Protein AF-A0AAI9PCI3-F1 (afdb_monomer)

Mean predicted aligned error: 3.21 Å

Organism: Pectobacterium carotovorum subsp. carotovorum (NCBI:txid555)

Foldseek 3Di:
DDFPKDADFFWKAFQVRFIWGFGIAGPVQQKTWIHGPPDDDIDIDHNVVCVVGIGTPD

Nearest PDB structures (foldseek):
  1u5i-assembly1_A  TM=7.978E-01  e=7.130E-01  Rattus norvegicus
  1df0-assembly1_A  TM=8.240E-01  e=3.057E+00  Rattus norvegicus
  3zua-assembly1_A  TM=6.400E-01  e=1.434E+00  Escherichia coli
  8dck-assembly1_E  TM=5.897E-01  e=1.136E+00  Escherichia coli CFT073
  7sgr-assembly1_E  TM=5.887E-01  e=1.276E+00  Escherichia coli CFT073

Solvent-accessible surface area (backbone atoms only — not comparable to full-atom values): 3352 Å² total; per-residue (Å²): 138,80,88,46,66,44,81,45,88,42,47,28,29,39,82,88,70,50,64,32,41,33,47,30,36,28,67,78,79,42,30,36,30,28,38,45,82,98,47,95,61,81,41,76,41,51,40,73,60,43,64,72,42,38,46,77,76,115

Secondary structure (DSSP, 8-state):
----EEEEEEEEEETTS-EEEEEEEETTTTEEEEEETT--SPEEEEHHHHHHHEEE--

Radius of gyration: 11.01 Å; Cα contacts (8 Å, |Δi|>4): 113; chains: 1; bounding box: 29×17×28 Å

Structure (mmCIF, N/CA/C/O backbone):
data_AF-A0AAI9PCI3-F1
#
_entry.id   AF-A0AAI9PCI3-F1
#
loop_
_atom_site.group_PDB
_atom_site.id
_atom_site.type_symbol
_atom_site.label_atom_id
_atom_site.label_alt_id
_atom_site.label_comp_id
_atom_site.label_asym_id
_atom_site.label_entity_id
_atom_site.label_seq_id
_atom_site.pdbx_PDB_ins_code
_atom_site.Cartn_x
_atom_site.Cartn_y
_atom_site.Cartn_z
_atom_site.occupancy
_atom_site.B_iso_or_equiv
_atom_site.auth_seq_id
_atom_site.auth_comp_id
_atom_site.auth_asym_id
_atom_site.auth_atom_id
_atom_site.pdbx_PDB_model_num
ATOM 1 N N . MET A 1 1 ? 13.926 -0.608 -20.073 1.00 52.44 1 MET A N 1
ATOM 2 C CA . MET A 1 1 ? 14.051 -1.248 -18.748 1.00 52.44 1 MET A CA 1
ATOM 3 C C . MET A 1 1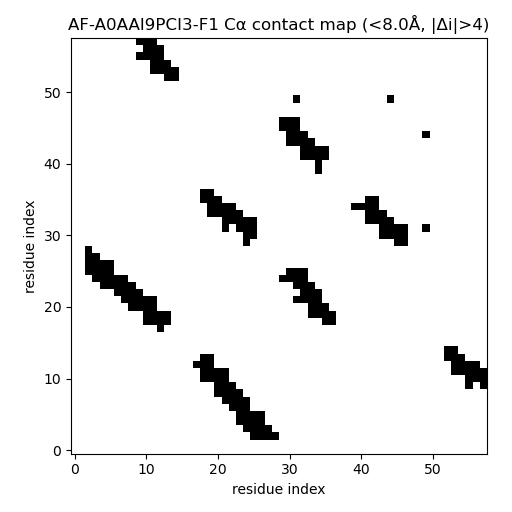 ? 12.631 -1.364 -18.229 1.00 52.44 1 MET A C 1
ATOM 5 O O . MET A 1 1 ? 11.983 -0.333 -18.132 1.00 52.44 1 MET A O 1
ATOM 9 N N . GLY A 1 2 ? 12.085 -2.580 -18.175 1.00 74.44 2 GLY A N 1
ATOM 10 C CA . GLY A 1 2 ? 10.652 -2.811 -17.957 1.00 74.44 2 GLY A CA 1
ATOM 11 C C . GLY A 1 2 ? 10.310 -2.926 -16.477 1.00 74.44 2 GLY A C 1
ATOM 12 O O . GLY A 1 2 ? 11.138 -3.381 -15.692 1.00 74.44 2 GLY A O 1
ATOM 13 N N . GLU A 1 3 ? 9.092 -2.539 -16.118 1.00 76.19 3 GLU A N 1
ATOM 14 C CA . GLU A 1 3 ? 8.572 -2.683 -14.761 1.00 76.19 3 GLU A CA 1
ATOM 15 C C . GLU A 1 3 ? 8.491 -4.173 -14.390 1.00 76.19 3 GLU A C 1
ATOM 17 O O . GLU A 1 3 ? 8.004 -4.995 -15.167 1.00 76.19 3 GLU A O 1
ATOM 22 N N . GLN A 1 4 ? 8.991 -4.536 -13.203 1.00 89.62 4 GLN A N 1
ATOM 23 C CA . GLN A 1 4 ? 8.869 -5.896 -12.672 1.00 89.62 4 GLN A CA 1
ATOM 24 C C . GLN A 1 4 ? 7.786 -5.902 -11.598 1.00 89.62 4 GLN A C 1
ATOM 26 O O . GLN A 1 4 ? 8.076 -5.894 -10.398 1.00 89.62 4 GLN A O 1
ATOM 31 N N . ILE A 1 5 ? 6.536 -5.877 -12.056 1.00 93.25 5 ILE A N 1
ATOM 32 C CA . ILE A 1 5 ? 5.359 -5.879 -11.191 1.00 93.25 5 ILE A CA 1
ATOM 33 C C . ILE A 1 5 ? 5.020 -7.325 -10.838 1.00 93.25 5 ILE A C 1
ATOM 35 O O . ILE A 1 5 ? 4.704 -8.138 -11.702 1.00 93.25 5 ILE A O 1
ATOM 39 N N . ALA A 1 6 ? 5.103 -7.647 -9.551 1.00 95.38 6 ALA A N 1
ATOM 40 C CA . ALA A 1 6 ? 4.528 -8.866 -9.007 1.00 95.38 6 ALA A CA 1
ATOM 41 C C . ALA A 1 6 ? 3.082 -8.584 -8.598 1.00 95.38 6 ALA A C 1
ATOM 43 O O . ALA A 1 6 ? 2.859 -7.700 -7.769 1.00 95.38 6 ALA A O 1
ATOM 44 N N . GLU A 1 7 ? 2.128 -9.335 -9.145 1.00 96.31 7 GLU A N 1
ATOM 45 C CA . GLU A 1 7 ? 0.732 -9.285 -8.709 1.00 96.31 7 GLU A CA 1
ATOM 46 C C . GLU A 1 7 ? 0.601 -9.789 -7.269 1.00 96.31 7 GLU A C 1
ATOM 48 O O . GLU A 1 7 ? 1.262 -10.746 -6.849 1.00 96.31 7 GLU A O 1
ATOM 53 N N . LEU A 1 8 ? -0.238 -9.113 -6.492 1.00 95.75 8 LEU A N 1
ATOM 54 C CA . LEU A 1 8 ? -0.482 -9.403 -5.087 1.00 95.75 8 LEU A CA 1
ATOM 55 C C . LEU A 1 8 ? -1.983 -9.367 -4.802 1.00 95.75 8 LEU A C 1
ATOM 57 O O . LEU A 1 8 ? -2.740 -8.664 -5.453 1.00 95.75 8 LEU A O 1
ATOM 61 N N . ASP A 1 9 ? -2.394 -10.093 -3.769 1.00 96.31 9 ASP A N 1
ATOM 62 C CA . ASP A 1 9 ? -3.720 -9.960 -3.173 1.00 96.31 9 ASP A CA 1
ATOM 63 C C . ASP A 1 9 ? -3.546 -9.847 -1.660 1.00 96.31 9 ASP A C 1
ATOM 65 O O . ASP A 1 9 ? -3.441 -10.841 -0.937 1.00 96.31 9 ASP A O 1
ATOM 69 N N . ARG A 1 10 ? -3.367 -8.613 -1.176 1.00 96.19 10 ARG A N 1
ATOM 70 C CA . ARG A 1 10 ? -3.134 -8.348 0.250 1.00 96.19 10 ARG A CA 1
ATOM 71 C C . ARG A 1 10 ? -3.916 -7.137 0.712 1.00 96.19 10 ARG A C 1
ATOM 73 O O . ARG A 1 10 ? -3.965 -6.119 0.029 1.00 96.19 10 ARG A O 1
ATOM 80 N N . ARG A 1 11 ? -4.462 -7.204 1.922 1.00 97.19 11 ARG A N 1
ATOM 81 C CA . ARG A 1 11 ? -5.147 -6.071 2.548 1.00 97.19 11 ARG A CA 1
ATOM 82 C C . ARG A 1 11 ? -4.237 -5.386 3.559 1.00 97.19 11 ARG A C 1
ATOM 84 O O . ARG A 1 11 ? -3.579 -6.036 4.376 1.00 97.19 11 ARG A O 1
ATOM 91 N N . TYR A 1 12 ? -4.225 -4.063 3.510 1.00 97.75 12 TYR A N 1
ATOM 92 C CA . TYR A 1 12 ? -3.502 -3.211 4.445 1.00 97.75 12 TYR A CA 1
ATOM 93 C C . TYR A 1 12 ? -4.444 -2.163 5.019 1.00 97.75 12 TYR A C 1
ATOM 95 O O . TYR A 1 12 ? -5.407 -1.766 4.375 1.00 97.75 12 TYR A O 1
ATOM 103 N N . ARG A 1 13 ? -4.159 -1.712 6.234 1.00 97.56 13 ARG A N 1
ATOM 104 C CA . ARG A 1 13 ? -4.828 -0.594 6.890 1.00 97.56 13 ARG A CA 1
ATOM 105 C C . ARG A 1 13 ? -3.906 0.616 6.864 1.00 97.56 13 ARG A C 1
ATOM 107 O O . ARG A 1 13 ? -2.756 0.482 7.271 1.00 97.56 13 ARG A O 1
ATOM 114 N N . ASP A 1 14 ? -4.390 1.756 6.386 1.00 95.38 14 ASP A N 1
ATOM 115 C CA . ASP A 1 14 ? -3.648 3.018 6.424 1.00 95.38 14 ASP A CA 1
ATOM 116 C C . ASP A 1 14 ? -3.652 3.648 7.829 1.00 95.38 14 ASP A C 1
ATOM 118 O O . ASP A 1 14 ? -4.348 3.193 8.743 1.00 95.38 14 ASP A O 1
ATOM 122 N N . HIS A 1 15 ? -2.888 4.725 8.013 1.00 92.88 15 HIS A N 1
ATOM 123 C CA . HIS A 1 15 ? -2.787 5.430 9.295 1.00 92.88 15 HIS A CA 1
ATOM 124 C C . HIS A 1 15 ? -4.071 6.170 9.707 1.00 92.88 15 HIS A C 1
ATOM 126 O O . HIS A 1 15 ? -4.169 6.616 10.847 1.00 92.88 15 HIS A O 1
ATOM 132 N N . TYR A 1 16 ? -5.059 6.286 8.815 1.00 93.69 16 TYR A N 1
ATOM 133 C CA . TYR A 1 16 ? -6.404 6.787 9.114 1.00 93.69 16 TYR A CA 1
ATOM 134 C C . TYR A 1 16 ? -7.403 5.659 9.428 1.00 93.69 16 TYR A C 1
ATOM 136 O O . TYR A 1 16 ? -8.575 5.933 9.683 1.00 93.69 16 TYR A O 1
ATOM 144 N N . GLY A 1 17 ? -6.967 4.396 9.410 1.00 94.50 17 GLY A N 1
ATOM 145 C CA . GLY A 1 17 ? -7.804 3.230 9.676 1.00 94.50 17 GLY A CA 1
ATOM 146 C C . GLY A 1 17 ? -8.555 2.676 8.460 1.00 94.50 17 GLY A C 1
ATOM 147 O O . GLY A 1 17 ? -9.309 1.715 8.618 1.00 94.50 17 GLY A O 1
ATOM 148 N N . LYS A 1 18 ? -8.352 3.222 7.256 1.00 95.12 18 LYS A N 1
ATOM 149 C CA . LYS A 1 18 ? -9.009 2.755 6.024 1.00 95.12 18 LYS A CA 1
ATOM 150 C C . LYS A 1 18 ? -8.306 1.525 5.466 1.00 95.12 18 LYS A C 1
ATOM 152 O O . LYS A 1 18 ? -7.081 1.426 5.518 1.00 95.12 18 LYS A O 1
ATOM 157 N N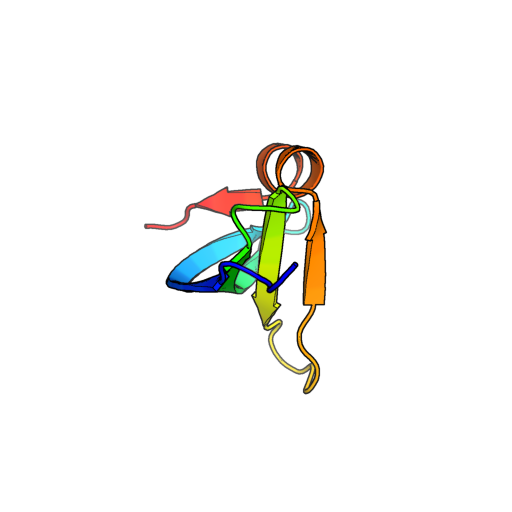 . ILE A 1 19 ? -9.075 0.590 4.912 1.00 96.25 19 ILE A N 1
ATOM 158 C CA . ILE A 1 19 ? -8.524 -0.604 4.267 1.00 96.25 19 ILE A CA 1
ATOM 159 C C . ILE A 1 19 ? -8.223 -0.310 2.799 1.00 96.25 19 ILE A C 1
ATOM 161 O O . ILE A 1 19 ? -9.031 0.282 2.088 1.00 96.25 19 ILE A O 1
ATOM 165 N N . VAL A 1 20 ? -7.053 -0.754 2.353 1.00 97.06 20 VAL A N 1
ATOM 166 C CA . VAL A 1 20 ? -6.622 -0.730 0.959 1.00 97.06 20 VAL A CA 1
ATOM 167 C C . VAL A 1 20 ? -6.272 -2.134 0.493 1.00 97.06 20 VAL A C 1
ATOM 169 O O . VAL A 1 20 ? -5.832 -2.980 1.280 1.00 97.06 20 VAL A O 1
ATOM 172 N N . HIS A 1 21 ? -6.450 -2.371 -0.801 1.00 97.62 21 HIS A N 1
ATOM 173 C CA . HIS A 1 21 ? -6.123 -3.635 -1.448 1.00 97.62 21 HIS A CA 1
ATOM 174 C C . HIS A 1 21 ? -4.854 -3.466 -2.273 1.00 97.62 21 HIS A C 1
ATOM 176 O O . HIS A 1 21 ? -4.860 -2.779 -3.284 1.00 97.62 21 HIS A O 1
ATOM 182 N N . VAL A 1 22 ? -3.747 -4.044 -1.816 1.00 97.88 22 VAL A N 1
ATOM 183 C CA . VAL A 1 22 ? -2.490 -4.071 -2.567 1.00 97.88 22 VAL A CA 1
ATOM 184 C C . VAL A 1 22 ? -2.608 -5.123 -3.657 1.00 97.88 22 VAL A C 1
ATOM 186 O O . VAL A 1 22 ? -2.717 -6.311 -3.345 1.00 97.88 22 VAL A O 1
ATOM 189 N N . VAL A 1 23 ? -2.553 -4.654 -4.902 1.00 97.69 23 VAL A N 1
ATOM 190 C CA . VAL A 1 23 ? -2.700 -5.456 -6.124 1.00 97.69 23 VAL A CA 1
ATOM 191 C C . VAL A 1 23 ? -1.362 -5.726 -6.808 1.00 97.69 23 VAL A C 1
ATOM 193 O O . VAL A 1 23 ? -1.248 -6.649 -7.608 1.00 97.69 23 VAL A O 1
ATOM 196 N N . GLY A 1 24 ? -0.317 -4.964 -6.466 1.00 97.38 24 GLY A N 1
ATOM 197 C CA . GLY A 1 24 ? 0.986 -5.139 -7.090 1.00 97.38 24 GLY A CA 1
ATOM 198 C C . GLY A 1 24 ? 2.161 -4.571 -6.303 1.00 97.38 24 GLY A C 1
ATOM 199 O O . GLY A 1 24 ? 2.022 -3.686 -5.455 1.00 97.38 24 GLY A O 1
ATOM 200 N N . TYR A 1 25 ? 3.348 -5.084 -6.609 1.00 96.81 25 TYR A N 1
ATOM 201 C CA . TYR A 1 25 ? 4.623 -4.559 -6.135 1.00 96.81 25 TYR A CA 1
ATOM 202 C C . TYR A 1 25 ? 5.632 -4.521 -7.281 1.00 96.81 25 TYR A C 1
ATOM 204 O O . TYR A 1 25 ? 6.042 -5.561 -7.795 1.00 96.81 25 TYR A O 1
ATOM 212 N N . ASP A 1 26 ? 6.043 -3.314 -7.656 1.00 96.31 26 ASP A N 1
ATOM 213 C CA . ASP A 1 26 ? 7.127 -3.070 -8.595 1.00 96.31 26 ASP A CA 1
ATOM 214 C C . ASP A 1 26 ? 8.465 -3.171 -7.860 1.00 96.31 26 ASP A C 1
ATOM 216 O O . ASP A 1 26 ? 8.865 -2.270 -7.113 1.00 96.31 26 ASP A O 1
ATOM 220 N N . ARG A 1 27 ? 9.152 -4.295 -8.077 1.00 93.12 27 ARG A N 1
ATOM 221 C CA . ARG A 1 27 ? 10.447 -4.597 -7.456 1.00 93.12 27 ARG A CA 1
ATOM 222 C C . ARG A 1 27 ? 11.563 -3.687 -7.937 1.00 93.12 27 ARG A C 1
ATOM 224 O O . ARG A 1 27 ? 12.462 -3.389 -7.163 1.00 93.12 27 ARG A O 1
ATOM 231 N N . GLN A 1 28 ? 11.521 -3.273 -9.201 1.00 93.94 28 GLN A N 1
ATOM 232 C CA . GLN A 1 28 ? 12.608 -2.507 -9.801 1.00 93.94 28 GLN A CA 1
ATOM 233 C C . GLN A 1 28 ? 12.631 -1.072 -9.279 1.00 93.94 28 GLN A C 1
ATOM 235 O O . GLN A 1 28 ? 13.702 -0.535 -9.019 1.00 93.94 28 GLN A O 1
ATOM 240 N N . ASN A 1 29 ? 11.455 -0.469 -9.118 1.00 94.56 29 ASN A N 1
ATOM 241 C CA . ASN A 1 29 ? 11.333 0.922 -8.681 1.00 94.56 29 ASN A CA 1
ATOM 242 C C . ASN A 1 29 ? 10.954 1.056 -7.199 1.00 94.56 29 ASN A C 1
ATOM 244 O O . ASN A 1 29 ? 10.729 2.166 -6.723 1.00 94.56 29 ASN A O 1
ATOM 248 N N . GLU A 1 30 ? 10.836 -0.066 -6.486 1.00 96.38 30 GLU A N 1
ATOM 249 C CA . GLU A 1 30 ? 10.418 -0.135 -5.086 1.00 96.38 30 GLU A CA 1
ATOM 250 C C . GLU A 1 30 ? 9.086 0.589 -4.829 1.00 96.38 30 GLU A C 1
ATOM 252 O O . GLU A 1 30 ? 8.974 1.442 -3.945 1.00 96.38 30 GLU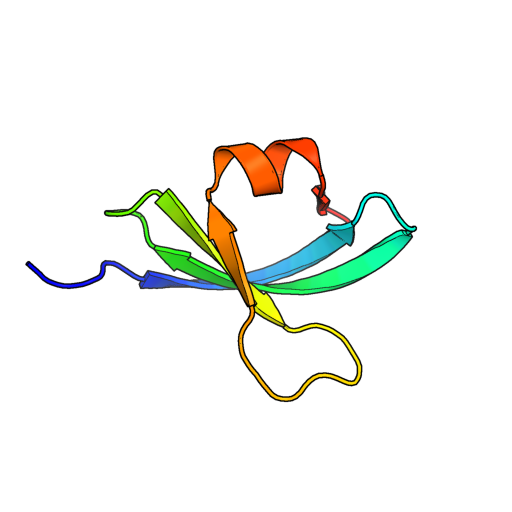 A O 1
ATOM 257 N N . ARG A 1 31 ? 8.047 0.254 -5.605 1.00 97.50 31 ARG A N 1
ATOM 258 C CA . ARG A 1 31 ? 6.714 0.881 -5.508 1.00 97.50 31 ARG A CA 1
ATOM 259 C C . ARG A 1 31 ? 5.628 -0.148 -5.221 1.00 97.50 31 ARG A C 1
ATOM 261 O O . ARG A 1 31 ? 5.615 -1.226 -5.802 1.00 97.50 31 ARG A O 1
ATOM 268 N N . VAL A 1 32 ? 4.694 0.197 -4.344 1.00 97.88 32 VAL A N 1
ATOM 269 C CA . VAL A 1 32 ? 3.495 -0.590 -4.035 1.00 97.88 32 VAL A CA 1
ATOM 270 C C . VAL A 1 32 ? 2.308 0.005 -4.781 1.00 97.88 32 VAL A C 1
ATOM 272 O O . VAL A 1 32 ? 2.096 1.218 -4.719 1.00 97.88 32 VAL A O 1
ATOM 275 N N . ILE A 1 33 ? 1.540 -0.855 -5.445 1.00 98.06 33 ILE A N 1
ATOM 276 C CA . ILE A 1 33 ? 0.341 -0.514 -6.213 1.00 98.06 33 ILE A CA 1
ATOM 277 C C . ILE A 1 33 ? -0.871 -1.037 -5.447 1.00 98.06 33 ILE A C 1
ATOM 279 O O . ILE A 1 33 ? -0.906 -2.204 -5.042 1.00 98.06 33 ILE A O 1
ATOM 283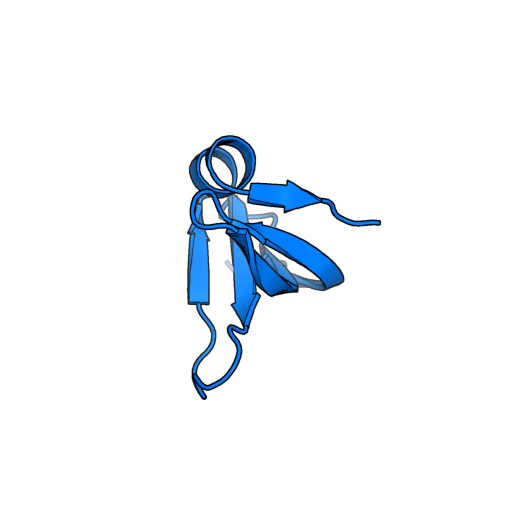 N N . TYR A 1 34 ? -1.848 -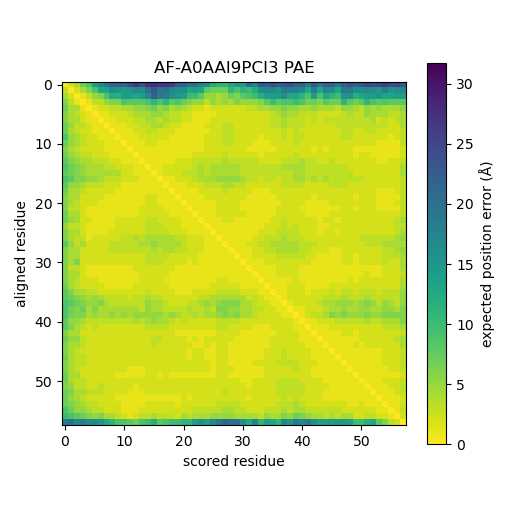0.172 -5.196 1.00 97.62 34 TYR A N 1
ATOM 284 C CA . TYR A 1 34 ? -3.005 -0.509 -4.377 1.00 97.62 34 TYR A CA 1
ATOM 285 C C . TYR A 1 34 ? -4.269 0.250 -4.781 1.00 97.62 34 TYR A C 1
ATOM 287 O O . TYR A 1 34 ? -4.213 1.373 -5.273 1.00 97.62 34 TYR A O 1
ATOM 295 N N . MET A 1 35 ? -5.416 -0.354 -4.497 1.00 97.62 35 MET A N 1
ATOM 296 C CA . MET A 1 35 ? -6.747 0.208 -4.700 1.00 97.62 35 MET A CA 1
ATOM 297 C C . MET A 1 35 ? -7.332 0.692 -3.373 1.00 97.62 35 MET A C 1
ATOM 299 O O . MET A 1 35 ? -7.074 0.121 -2.306 1.00 97.62 35 MET A O 1
ATOM 303 N N . ARG A 1 36 ? -8.149 1.745 -3.443 1.00 95.00 36 ARG A N 1
ATOM 304 C CA . ARG A 1 36 ? -8.934 2.265 -2.315 1.00 95.00 36 ARG A CA 1
ATOM 305 C C . ARG A 1 36 ? -10.414 2.056 -2.591 1.00 95.00 36 ARG A C 1
ATOM 307 O O . ARG A 1 36 ? -10.855 2.144 -3.731 1.00 95.00 36 ARG A O 1
ATOM 314 N N . GLU A 1 37 ? -11.187 1.834 -1.538 1.00 91.50 37 GLU A N 1
ATOM 315 C CA . GLU A 1 37 ? -12.641 1.785 -1.659 1.00 91.50 37 GLU A CA 1
ATOM 316 C C . GLU A 1 37 ? -13.186 3.129 -2.174 1.00 91.50 37 GLU A C 1
ATOM 318 O O . GLU A 1 37 ? -12.805 4.194 -1.682 1.00 91.50 37 GLU A O 1
ATOM 323 N N . GLY A 1 38 ? -14.056 3.076 -3.188 1.00 92.25 38 GLY A N 1
ATOM 324 C CA . GLY A 1 38 ? -14.666 4.261 -3.798 1.00 92.25 38 GLY A CA 1
ATOM 325 C C . GLY A 1 38 ? -13.743 5.079 -4.710 1.00 92.25 38 GLY A C 1
ATOM 326 O O . GLY A 1 38 ? -14.098 6.205 -5.053 1.00 92.25 38 GLY A O 1
ATOM 327 N N . TYR A 1 39 ? -12.575 4.552 -5.100 1.00 93.00 39 TYR A N 1
ATOM 328 C CA . TYR A 1 39 ? -11.663 5.205 -6.042 1.00 93.00 39 TYR A CA 1
ATOM 329 C C . TYR A 1 39 ? -11.291 4.258 -7.187 1.00 93.00 39 TYR A C 1
ATOM 331 O O . TYR A 1 39 ? -10.801 3.158 -6.953 1.00 93.00 39 TYR A O 1
ATOM 339 N N . GLU A 1 40 ? -11.544 4.688 -8.422 1.00 91.88 40 GLU A N 1
ATOM 340 C CA . GLU A 1 40 ? -11.436 3.842 -9.620 1.00 91.88 40 GLU A CA 1
ATOM 341 C C . GLU A 1 40 ? -9.990 3.632 -10.091 1.00 91.88 40 GLU A C 1
ATOM 343 O O . GLU A 1 40 ? -9.688 2.635 -10.739 1.00 91.88 40 GLU A O 1
ATOM 348 N N . HIS A 1 41 ? -9.082 4.549 -9.755 1.00 94.75 41 HIS A N 1
ATOM 349 C CA . HIS A 1 41 ? -7.707 4.503 -10.242 1.00 94.75 41 HIS A 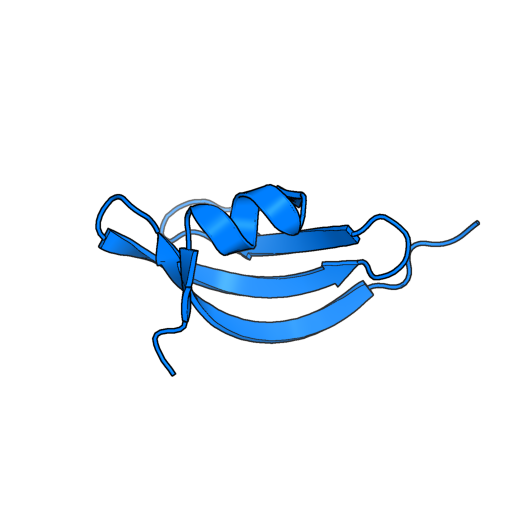CA 1
ATOM 350 C C . HIS A 1 41 ? -6.755 3.820 -9.260 1.00 94.75 41 HIS A C 1
ATOM 352 O O . HIS A 1 41 ? -6.871 3.949 -8.037 1.00 94.75 41 HIS A O 1
ATOM 358 N N . GLU A 1 42 ? -5.744 3.161 -9.819 1.00 95.81 42 GLU A N 1
ATOM 359 C CA . GLU A 1 42 ? -4.635 2.615 -9.050 1.00 95.81 42 GLU A CA 1
ATOM 360 C C . GLU A 1 42 ? -3.863 3.727 -8.334 1.00 95.81 42 GLU A C 1
ATOM 362 O O . GLU A 1 42 ? -3.512 4.763 -8.903 1.00 95.81 42 GLU A O 1
ATOM 367 N N . CYS A 1 43 ? -3.576 3.499 -7.055 1.00 96.81 43 CYS A N 1
ATOM 368 C CA . CYS A 1 43 ? -2.680 4.33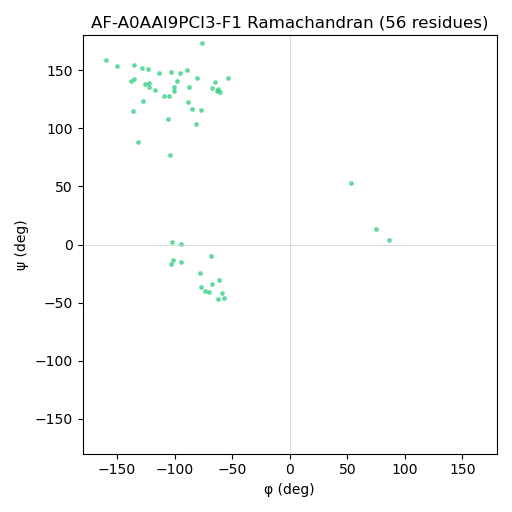5 -6.274 1.00 96.81 43 CYS A CA 1
ATOM 369 C C . CYS A 1 43 ? -1.293 3.699 -6.235 1.00 96.81 43 CYS A C 1
ATOM 371 O O . CYS A 1 43 ? -1.156 2.493 -6.038 1.00 96.81 43 CYS A O 1
ATOM 373 N N . VAL A 1 44 ? -0.255 4.530 -6.320 1.00 96.81 44 VAL A N 1
ATOM 374 C CA . VAL A 1 44 ? 1.140 4.089 -6.228 1.00 96.81 44 VAL A CA 1
ATOM 375 C C . VAL A 1 44 ? 1.832 4.820 -5.084 1.00 96.81 44 VAL A C 1
ATOM 377 O O . VAL A 1 44 ? 1.677 6.029 -4.916 1.00 96.81 44 VAL A O 1
ATOM 380 N N . SER A 1 45 ? 2.598 4.092 -4.275 1.00 97.31 45 SER A N 1
ATOM 381 C CA . SER A 1 45 ? 3.433 4.669 -3.218 1.00 97.31 45 SER A CA 1
ATOM 382 C C . SER A 1 45 ? 4.819 4.035 -3.229 1.00 97.31 45 SER A C 1
ATOM 384 O O . SER A 1 45 ? 4.913 2.820 -3.394 1.00 97.31 45 SER A O 1
ATOM 386 N N . PRO A 1 46 ? 5.894 4.797 -2.964 1.00 97.88 46 PRO A N 1
ATOM 387 C CA . PRO A 1 46 ? 7.186 4.212 -2.631 1.00 97.88 46 PRO A CA 1
ATOM 388 C C . PRO A 1 46 ? 7.057 3.220 -1.471 1.00 97.88 46 PRO A C 1
ATOM 390 O O . PRO A 1 46 ? 6.285 3.451 -0.531 1.00 97.88 46 PRO A O 1
ATOM 393 N N . LEU A 1 47 ? 7.827 2.135 -1.531 1.00 97.44 47 LEU A N 1
ATOM 394 C CA . LEU A 1 47 ? 7.792 1.033 -0.576 1.00 97.44 47 LEU A CA 1
ATOM 395 C C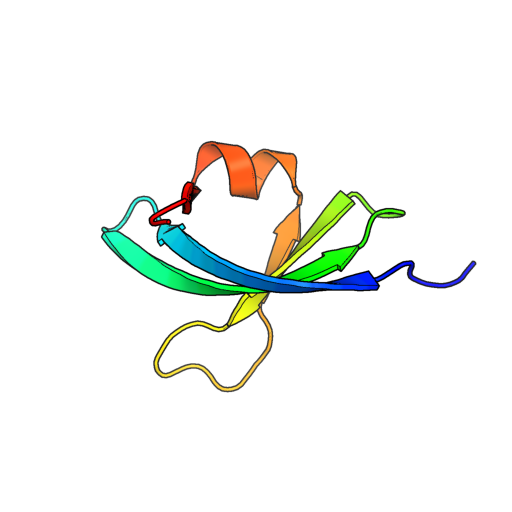 . LEU A 1 47 ? 8.058 1.516 0.853 1.00 97.44 47 LEU A C 1
ATOM 397 O O . LEU A 1 47 ? 7.307 1.164 1.758 1.00 97.44 47 LEU A O 1
ATOM 401 N N . TRP A 1 48 ? 9.073 2.360 1.052 1.00 97.25 48 TRP A N 1
ATOM 402 C CA . TRP A 1 48 ? 9.433 2.897 2.372 1.00 97.25 48 TRP A CA 1
ATOM 403 C C . TRP A 1 48 ? 8.277 3.678 3.018 1.00 97.25 48 TRP A C 1
ATOM 405 O O . TRP A 1 48 ? 7.980 3.523 4.206 1.00 97.25 48 TRP A O 1
ATOM 415 N N . LEU A 1 49 ? 7.570 4.482 2.218 1.00 97.62 49 LEU A N 1
ATOM 416 C CA . LEU A 1 49 ? 6.434 5.270 2.680 1.00 97.62 49 LEU A CA 1
ATOM 417 C C . LEU A 1 49 ? 5.245 4.365 2.999 1.00 97.62 49 LEU A C 1
ATOM 419 O O . LEU A 1 49 ? 4.568 4.564 4.009 1.00 97.62 49 LEU A O 1
ATOM 423 N N . PHE A 1 50 ? 5.017 3.358 2.155 1.00 97.62 50 PHE A N 1
ATOM 424 C CA . PHE A 1 50 ? 3.955 2.385 2.356 1.00 97.62 50 PHE A CA 1
ATOM 425 C C . PHE A 1 50 ? 4.176 1.594 3.653 1.00 97.62 50 PHE A C 1
ATOM 427 O O . PHE A 1 50 ? 3.278 1.517 4.481 1.00 97.62 50 PHE A O 1
ATOM 434 N N . GLN A 1 51 ? 5.392 1.102 3.899 1.00 96.06 51 GLN A N 1
ATOM 435 C CA . GLN A 1 51 ? 5.732 0.387 5.136 1.00 96.06 51 GLN A CA 1
ATOM 436 C C . GLN A 1 51 ? 5.569 1.246 6.398 1.00 96.06 51 GLN A C 1
ATOM 438 O O . GLN A 1 51 ? 5.233 0.719 7.453 1.00 96.06 51 GLN A O 1
ATOM 443 N N . THR A 1 52 ? 5.776 2.562 6.296 1.00 97.38 52 THR A N 1
ATOM 444 C CA . THR A 1 52 ? 5.630 3.483 7.436 1.00 97.38 52 THR A CA 1
ATOM 445 C C . THR A 1 52 ? 4.163 3.787 7.754 1.00 97.38 52 THR A C 1
ATOM 447 O O . THR A 1 52 ? 3.801 3.958 8.915 1.00 97.38 52 THR A O 1
ATOM 450 N N . LYS A 1 53 ? 3.313 3.900 6.726 1.00 97.06 53 LYS A N 1
ATOM 451 C CA . LYS A 1 53 ? 1.927 4.384 6.865 1.00 97.06 53 LYS A CA 1
ATOM 452 C C . LYS A 1 53 ? 0.871 3.287 6.869 1.00 97.06 53 LYS A C 1
ATOM 454 O O . LYS A 1 53 ? -0.277 3.573 7.194 1.00 97.06 53 LYS A O 1
ATOM 459 N N . PHE A 1 54 ? 1.230 2.069 6.480 1.00 97.75 54 PHE A N 1
ATOM 460 C CA . PHE A 1 54 ? 0.282 0.984 6.292 1.00 97.75 54 PHE A CA 1
ATOM 461 C C . PHE A 1 54 ? 0.679 -0.246 7.103 1.00 97.75 54 PHE A C 1
ATOM 463 O O . PHE A 1 54 ? 1.837 -0.651 7.138 1.00 97.75 54 PHE A O 1
ATOM 470 N N . THR A 1 55 ? -0.305 -0.888 7.726 1.00 97.25 55 THR A N 1
ATOM 471 C CA . THR A 1 55 ? -0.130 -2.126 8.496 1.00 97.25 55 THR A CA 1
ATOM 472 C 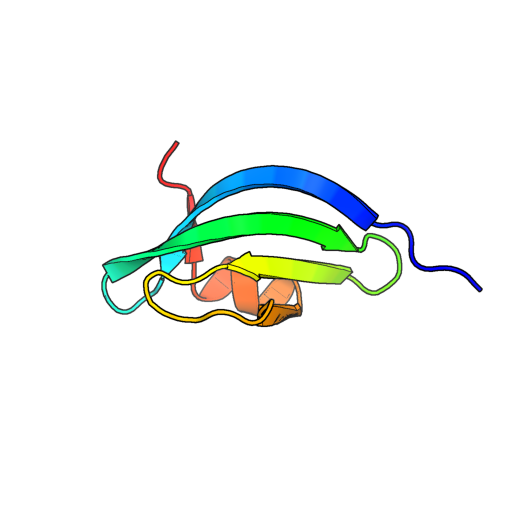C . THR A 1 55 ? -0.931 -3.250 7.855 1.00 97.25 55 THR A C 1
ATOM 474 O O . THR A 1 55 ? -2.096 -3.064 7.506 1.00 97.25 55 THR A O 1
ATOM 477 N N . ARG A 1 56 ? -0.324 -4.427 7.672 1.00 95.25 56 ARG A N 1
ATOM 478 C CA . ARG A 1 56 ? -1.020 -5.581 7.085 1.00 95.25 56 ARG A CA 1
ATOM 479 C C . ARG A 1 56 ? -2.114 -6.071 8.038 1.00 95.25 56 ARG A C 1
ATOM 481 O O . ARG A 1 56 ? -1.865 -6.187 9.233 1.00 95.25 56 ARG A O 1
ATOM 488 N N . VAL A 1 57 ? -3.308 -6.353 7.512 1.00 93.19 57 VAL A N 1
ATOM 489 C CA . VAL A 1 57 ? -4.448 -6.856 8.312 1.00 93.19 57 VAL A CA 1
ATOM 490 C C . VAL A 1 57 ? -4.568 -8.386 8.317 1.00 93.19 57 VAL A C 1
ATOM 492 O O . VAL A 1 57 ? -5.251 -8.922 9.184 1.00 93.19 57 VAL A O 1
ATOM 495 N N . SER A 1 58 ? -3.881 -9.083 7.404 1.00 67.75 58 SER A N 1
ATOM 496 C CA . SER A 1 58 ? -3.758 -10.553 7.337 1.00 67.75 58 SER A CA 1
ATOM 497 C C . SER A 1 58 ? -2.469 -10.942 6.615 1.00 67.75 58 SER A C 1
ATOM 499 O O . SER A 1 58 ? -2.326 -10.500 5.453 1.00 67.75 58 SER A O 1
#

pLDDT: mean 93.94, std 7.79, range [52.44, 98.06]

Sequence (58 aa):
MGEQIAELDRRYRDHYGKIVHVVGYDRQNERVIYMREGYEHECVSPLWLFQTKFTRVS

InterPro domains:
  IPR025317 Protein of unknown function DUF4222 [PF13973] (8-57)